Protein AF-A0A840F0Q9-F1 (afdb_monomer)

Structure (mmCIF, N/CA/C/O backbone):
data_AF-A0A840F0Q9-F1
#
_entry.id   AF-A0A840F0Q9-F1
#
loop_
_atom_site.group_PDB
_atom_site.id
_atom_site.type_symbol
_atom_site.label_atom_id
_atom_site.label_alt_id
_atom_site.label_comp_id
_atom_site.label_asym_id
_atom_site.label_entity_id
_atom_site.label_seq_id
_atom_site.pdbx_PDB_ins_code
_atom_site.Cartn_x
_atom_site.Cartn_y
_atom_site.Cartn_z
_atom_site.occupancy
_atom_site.B_iso_or_equiv
_atom_site.auth_seq_id
_atom_site.auth_comp_id
_atom_site.auth_asym_id
_atom_site.auth_atom_id
_atom_site.pdbx_PDB_model_num
ATOM 1 N N . MET A 1 1 ? -38.179 2.658 -28.457 1.00 41.75 1 MET A N 1
ATOM 2 C CA . MET A 1 1 ? -37.307 1.476 -28.286 1.00 41.75 1 MET A CA 1
ATOM 3 C C . MET A 1 1 ? -36.588 1.602 -26.955 1.00 41.75 1 MET A C 1
ATOM 5 O O . MET A 1 1 ? -35.798 2.518 -26.790 1.00 41.75 1 MET A O 1
ATOM 9 N N . ALA A 1 2 ? -36.931 0.751 -25.989 1.00 42.19 2 ALA A N 1
ATOM 10 C CA . ALA A 1 2 ? -36.308 0.717 -24.671 1.00 42.19 2 ALA A CA 1
ATOM 11 C C . ALA A 1 2 ? -35.155 -0.294 -24.660 1.00 42.19 2 ALA A C 1
ATOM 13 O O . ALA A 1 2 ? -35.322 -1.407 -25.156 1.00 42.19 2 ALA A O 1
ATOM 14 N N . ARG A 1 3 ? -34.033 0.052 -24.020 1.00 38.31 3 ARG A N 1
ATOM 15 C CA . ARG A 1 3 ? -33.135 -0.929 -23.400 1.00 38.31 3 ARG A CA 1
ATOM 16 C C . ARG A 1 3 ? -32.725 -0.435 -22.016 1.00 38.31 3 ARG A C 1
ATOM 18 O O . ARG A 1 3 ? -32.001 0.541 -21.875 1.00 38.31 3 ARG A O 1
ATOM 25 N N . ARG A 1 4 ? -33.260 -1.134 -21.012 1.00 44.75 4 ARG A N 1
ATOM 26 C CA . ARG A 1 4 ? -32.810 -1.163 -19.620 1.00 44.75 4 ARG A CA 1
ATOM 27 C C . ARG A 1 4 ? -31.511 -1.967 -19.554 1.00 44.75 4 ARG A C 1
ATOM 29 O O . ARG A 1 4 ? -31.502 -3.094 -20.038 1.00 44.75 4 ARG A O 1
ATOM 36 N N . ILE A 1 5 ? -30.488 -1.434 -18.899 1.00 51.75 5 ILE A N 1
ATOM 37 C CA . ILE A 1 5 ? -29.420 -2.189 -18.225 1.00 51.75 5 ILE A CA 1
ATOM 38 C C . ILE A 1 5 ? -29.140 -1.343 -16.980 1.00 51.75 5 ILE A C 1
ATOM 40 O O . ILE A 1 5 ? -28.646 -0.232 -17.081 1.00 51.75 5 ILE A O 1
ATOM 44 N N . GLY A 1 6 ? -29.749 -1.653 -15.845 1.00 36.31 6 GLY A N 1
ATOM 45 C CA . GLY A 1 6 ? -29.254 -2.693 -14.955 1.00 36.31 6 GLY A CA 1
ATOM 46 C C . GLY A 1 6 ? -28.831 -1.980 -13.678 1.00 36.31 6 GLY A C 1
ATOM 47 O O . GLY A 1 6 ? -27.654 -1.718 -13.468 1.00 36.31 6 GLY A O 1
ATOM 48 N N . ALA A 1 7 ? -29.825 -1.574 -12.884 1.00 41.16 7 ALA A N 1
ATOM 49 C CA . ALA A 1 7 ? -29.605 -1.074 -11.538 1.00 41.16 7 ALA A CA 1
ATOM 50 C C . ALA A 1 7 ? -28.760 -2.103 -10.780 1.00 41.16 7 ALA A C 1
ATOM 52 O O . ALA A 1 7 ? -29.163 -3.261 -10.696 1.00 41.16 7 ALA A O 1
ATOM 53 N N . ARG 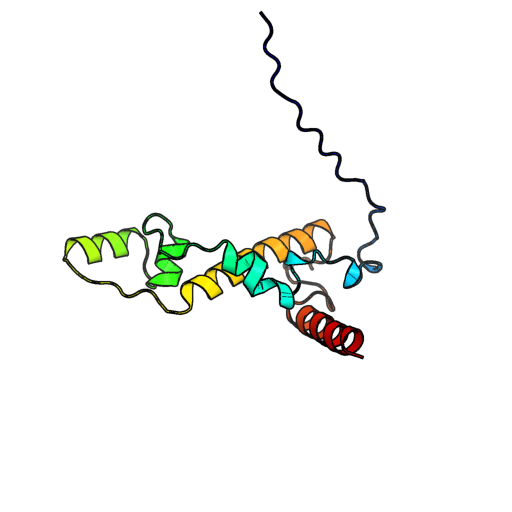A 1 8 ? -27.605 -1.695 -10.248 1.00 42.00 8 ARG A N 1
ATOM 54 C CA . ARG A 1 8 ? -26.916 -2.447 -9.196 1.00 42.00 8 ARG A CA 1
ATOM 55 C C . ARG A 1 8 ? -27.765 -2.296 -7.932 1.00 42.00 8 ARG A C 1
ATOM 57 O O . ARG A 1 8 ? -27.852 -1.177 -7.429 1.00 42.00 8 ARG A O 1
ATOM 64 N N . PRO A 1 9 ? -28.396 -3.350 -7.392 1.00 53.00 9 PRO A N 1
ATOM 65 C CA . PRO A 1 9 ? -28.942 -3.293 -6.059 1.00 53.00 9 PRO A CA 1
ATOM 66 C C . PRO A 1 9 ? -27.886 -3.900 -5.139 1.00 53.00 9 PRO A C 1
ATOM 68 O O . PRO A 1 9 ? -27.833 -5.109 -4.939 1.00 53.00 9 PRO A O 1
ATOM 71 N N . SER A 1 10 ? -27.034 -3.058 -4.577 1.00 38.00 10 SER A N 1
ATOM 72 C CA . SER A 1 10 ? -26.346 -3.414 -3.343 1.00 38.00 10 SER A CA 1
ATOM 73 C C . SER A 1 10 ? -26.614 -2.282 -2.376 1.00 38.00 10 SER A C 1
ATOM 75 O O . SER A 1 10 ? -25.805 -1.380 -2.197 1.00 38.00 10 SER A O 1
ATOM 77 N N . LYS A 1 11 ? -27.822 -2.321 -1.800 1.00 40.03 11 LYS A N 1
ATOM 78 C CA . LYS A 1 11 ? -28.042 -1.783 -0.463 1.00 40.03 11 LYS A CA 1
ATOM 79 C C . LYS A 1 11 ? -26.989 -2.448 0.415 1.00 40.03 11 LYS A C 1
ATOM 81 O O . LYS A 1 11 ? -27.133 -3.616 0.768 1.00 40.03 11 LYS A O 1
ATOM 86 N N . VAL A 1 12 ? -25.914 -1.722 0.696 1.00 46.62 12 VAL A N 1
ATOM 87 C CA . VAL A 1 12 ? -25.142 -1.963 1.909 1.00 46.62 12 VAL A CA 1
ATOM 88 C C . VAL A 1 12 ? -26.184 -1.894 3.026 1.00 46.62 12 VAL A C 1
ATOM 90 O O . VAL A 1 12 ? -26.978 -0.945 3.017 1.00 46.62 12 VAL A O 1
ATOM 93 N N . PRO A 1 13 ? -26.316 -2.906 3.898 1.00 41.69 13 PRO A N 1
ATOM 94 C CA . PRO A 1 13 ? -27.137 -2.719 5.076 1.00 41.69 13 PRO A CA 1
ATOM 95 C C . PRO A 1 13 ? -26.588 -1.473 5.763 1.00 41.69 13 PRO A C 1
ATOM 97 O O . PRO A 1 13 ? -25.385 -1.370 6.0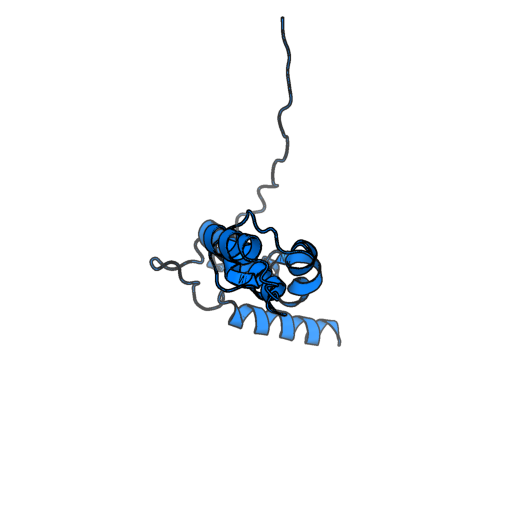02 1.00 41.69 13 PRO A O 1
ATOM 100 N N . GLU A 1 14 ? -27.471 -0.507 5.984 1.00 43.53 14 GLU A N 1
ATOM 101 C CA . GLU A 1 14 ? -27.281 0.614 6.894 1.00 43.53 14 GLU A CA 1
ATOM 102 C C . GLU A 1 14 ? -27.137 -0.024 8.283 1.00 43.53 14 GLU A C 1
ATOM 104 O O . GLU A 1 14 ? -28.081 -0.113 9.060 1.00 43.53 14 GLU A O 1
ATOM 109 N N . ALA A 1 15 ? -25.991 -0.666 8.519 1.00 48.28 15 ALA A N 1
ATOM 110 C CA . ALA A 1 15 ? -25.597 -1.128 9.828 1.00 48.28 15 ALA A CA 1
ATOM 111 C C . ALA A 1 15 ? -25.549 0.141 10.665 1.00 48.28 15 ALA A C 1
ATOM 113 O O . ALA A 1 15 ? -24.909 1.094 10.217 1.00 48.28 15 ALA A O 1
ATOM 114 N N . ASP A 1 16 ? -26.269 0.163 11.791 1.00 47.81 16 ASP A N 1
ATOM 115 C CA . ASP A 1 16 ? -26.218 1.220 12.800 1.00 47.81 16 ASP A CA 1
ATOM 116 C C . ASP A 1 16 ? -24.840 1.877 12.780 1.00 47.81 16 ASP A C 1
ATOM 118 O O . ASP A 1 16 ? -23.845 1.254 13.166 1.00 47.81 16 ASP A O 1
ATOM 122 N N . ALA A 1 17 ? -24.764 3.077 12.196 1.00 58.75 17 ALA A N 1
ATOM 123 C CA . ALA A 1 17 ? -23.498 3.749 11.977 1.00 58.75 17 ALA A CA 1
ATOM 124 C C . ALA A 1 17 ? -22.992 4.184 13.348 1.00 58.75 17 ALA A C 1
ATOM 126 O O . ALA A 1 17 ? -23.332 5.262 13.837 1.00 58.75 17 ALA A O 1
ATOM 127 N N . LYS A 1 18 ? -22.237 3.290 13.990 1.00 66.44 18 LYS A N 1
ATOM 128 C CA . LYS A 1 18 ? -21.595 3.526 15.276 1.00 66.44 18 LYS A CA 1
ATOM 129 C C . LYS A 1 18 ? -20.843 4.839 15.208 1.00 66.44 18 LYS A C 1
ATOM 131 O O . LYS A 1 18 ? -20.127 5.110 14.237 1.00 66.44 18 LYS A O 1
ATOM 136 N N . ALA A 1 19 ? -20.989 5.647 16.248 1.00 67.06 19 ALA A N 1
ATOM 137 C CA . ALA A 1 19 ? -20.216 6.865 16.335 1.00 67.06 19 ALA A CA 1
ATOM 138 C C . ALA A 1 19 ? -18.714 6.510 16.391 1.00 67.06 19 ALA A C 1
ATOM 140 O O . ALA A 1 19 ? -18.350 5.438 16.879 1.00 67.06 19 ALA A O 1
ATOM 141 N N . PRO A 1 20 ? -17.801 7.396 15.953 1.00 69.25 20 PRO A N 1
ATOM 142 C CA . PRO A 1 20 ? -16.371 7.071 15.862 1.00 69.25 20 PRO A CA 1
ATOM 143 C C . PRO A 1 20 ? -15.747 6.599 17.189 1.00 69.25 20 PRO A C 1
ATOM 145 O O . PRO A 1 20 ? -14.768 5.860 17.197 1.00 69.25 20 PRO A O 1
ATOM 148 N N . HIS A 1 21 ? -16.330 7.006 18.321 1.00 70.25 21 HIS A N 1
ATOM 149 C CA . HIS A 1 21 ? -15.909 6.615 19.667 1.00 70.25 21 HIS A CA 1
ATOM 150 C C . HIS A 1 21 ? -16.424 5.235 20.120 1.00 70.25 21 HIS A C 1
ATOM 152 O O . HIS A 1 21 ? -15.971 4.732 21.144 1.00 70.25 21 HIS A O 1
ATOM 158 N N . GLU A 1 22 ? -17.355 4.631 19.382 1.00 76.44 22 GLU A N 1
ATOM 159 C CA . GLU A 1 22 ? -17.943 3.311 19.650 1.00 76.44 22 GLU A CA 1
ATOM 160 C C . GLU A 1 22 ? -17.324 2.208 18.780 1.00 76.44 22 GLU A C 1
ATOM 162 O O . GLU A 1 22 ? -17.581 1.022 19.001 1.00 76.44 22 GLU A O 1
ATOM 167 N N . LEU A 1 23 ? -16.522 2.587 17.780 1.00 76.94 23 LEU A N 1
ATOM 168 C CA . LEU A 1 23 ? -15.806 1.643 16.935 1.00 76.94 23 LEU A CA 1
ATOM 169 C C . LEU A 1 23 ? -14.708 0.938 17.739 1.00 76.94 23 LEU A C 1
ATOM 171 O O . LEU A 1 23 ? -13.976 1.539 18.526 1.00 76.94 23 LEU A O 1
ATOM 175 N N . THR A 1 24 ? -14.583 -0.360 17.508 1.00 81.06 24 THR A N 1
ATOM 176 C CA . THR A 1 24 ? -13.609 -1.246 18.146 1.00 81.06 24 THR A CA 1
ATOM 177 C C . THR A 1 24 ? -12.850 -2.041 17.088 1.00 81.06 24 THR A C 1
ATOM 179 O O . THR A 1 24 ? -13.191 -2.008 15.906 1.00 81.06 24 THR A O 1
ATOM 182 N N . PHE A 1 25 ? -11.850 -2.827 17.498 1.00 76.38 25 PHE A N 1
ATOM 183 C CA . PHE A 1 25 ? -11.149 -3.729 16.577 1.00 76.38 25 PHE A CA 1
ATOM 184 C C . PHE A 1 25 ? -12.087 -4.708 15.847 1.00 76.38 25 PHE A C 1
ATOM 186 O O . PHE A 1 25 ? -11.815 -5.095 14.714 1.00 76.38 25 PHE A O 1
ATOM 193 N N . ALA A 1 26 ? -13.198 -5.113 16.471 1.00 82.00 26 ALA A N 1
ATOM 194 C CA . ALA A 1 26 ? -14.161 -6.019 15.846 1.00 82.00 26 ALA A CA 1
ATOM 195 C C . ALA A 1 26 ? -14.880 -5.383 14.644 1.00 82.00 26 ALA A C 1
ATOM 197 O O . ALA A 1 26 ? -15.336 -6.100 13.759 1.00 82.00 26 ALA A O 1
ATOM 198 N N . ASP A 1 27 ? -14.944 -4.051 14.600 1.00 83.25 27 ASP A N 1
ATOM 199 C CA . ASP A 1 27 ? -15.589 -3.288 13.530 1.00 83.25 27 ASP A CA 1
ATOM 200 C C . ASP A 1 27 ? -14.661 -3.065 12.323 1.00 83.25 27 ASP A C 1
ATOM 202 O O . ASP A 1 27 ? -15.053 -2.463 11.322 1.00 83.25 27 ASP A O 1
ATOM 206 N N . VAL A 1 28 ? -13.420 -3.544 12.406 1.00 82.94 28 VAL A N 1
ATOM 207 C CA . VAL A 1 28 ? -12.428 -3.406 11.344 1.00 82.94 28 VAL A CA 1
ATOM 208 C C . VAL A 1 28 ? -12.604 -4.542 10.345 1.00 82.94 28 VAL A C 1
ATOM 210 O O . VAL A 1 28 ? -12.549 -5.711 10.753 1.00 82.94 28 VAL A O 1
ATOM 213 N N . PRO A 1 29 ? -12.742 -4.227 9.043 1.00 86.06 29 PRO A N 1
ATOM 214 C CA . PRO A 1 29 ? -12.745 -5.238 7.999 1.00 86.06 29 PRO A CA 1
ATOM 215 C C . PRO A 1 29 ? -11.553 -6.191 8.121 1.00 86.06 29 PRO A C 1
ATOM 217 O O . PRO A 1 29 ? -10.417 -5.777 8.368 1.00 86.06 29 PRO A O 1
ATOM 220 N N . GLU A 1 30 ? -11.821 -7.486 7.944 1.00 86.44 30 GLU A N 1
ATOM 221 C CA . GLU A 1 30 ? -10.819 -8.537 8.146 1.00 86.44 30 GLU A CA 1
ATOM 222 C C . GLU A 1 30 ? -9.626 -8.392 7.204 1.00 86.44 30 GLU A C 1
ATOM 224 O O . GLU A 1 30 ? -8.501 -8.709 7.582 1.00 86.44 30 GLU A O 1
ATOM 229 N N . GLU A 1 31 ? -9.854 -7.853 6.008 1.00 86.81 31 GLU A N 1
ATOM 230 C CA . GLU A 1 31 ? -8.812 -7.531 5.037 1.00 86.81 31 GLU A CA 1
ATOM 231 C C . GLU A 1 31 ? -7.769 -6.560 5.597 1.00 86.81 31 GLU A C 1
ATOM 233 O O . GLU A 1 31 ? -6.578 -6.734 5.350 1.00 86.81 31 GLU A O 1
ATOM 238 N N . PHE A 1 32 ? -8.160 -5.586 6.421 1.00 86.38 32 PHE A N 1
ATOM 239 C CA . PHE A 1 32 ? -7.213 -4.640 7.011 1.00 86.38 32 PHE A CA 1
ATOM 240 C C . PHE A 1 32 ? -6.447 -5.217 8.198 1.00 86.38 32 PHE A C 1
ATOM 242 O O . PHE A 1 32 ? -5.482 -4.590 8.651 1.00 86.38 32 PHE A O 1
ATOM 249 N N . ARG A 1 33 ? -6.804 -6.406 8.695 1.00 84.88 33 ARG A N 1
ATOM 250 C CA . ARG A 1 33 ? -6.061 -7.034 9.787 1.00 84.88 33 ARG A CA 1
ATOM 251 C C . ARG A 1 33 ? -4.645 -7.406 9.315 1.00 84.88 33 ARG A C 1
ATOM 253 O O . ARG A 1 33 ? -4.484 -7.931 8.213 1.00 84.88 33 ARG A O 1
ATOM 260 N N . PRO A 1 34 ? -3.598 -7.144 10.122 1.00 84.12 34 PRO A N 1
ATOM 261 C CA . PRO A 1 34 ? -2.215 -7.506 9.792 1.00 84.12 34 PRO A CA 1
ATOM 262 C C . PRO A 1 34 ? -2.051 -8.980 9.404 1.00 84.12 34 PRO A C 1
ATOM 264 O O . PRO A 1 34 ? -1.292 -9.308 8.492 1.00 84.12 34 PRO A O 1
ATOM 267 N N . SER A 1 35 ? -2.805 -9.850 10.072 1.00 85.38 35 SER A N 1
ATOM 268 C CA . SER A 1 35 ? -2.924 -11.276 9.797 1.00 85.38 35 SER A CA 1
ATOM 269 C C . SER A 1 35 ? -3.278 -11.626 8.351 1.00 85.38 35 SER A C 1
ATOM 271 O O . SER A 1 35 ? -2.727 -12.584 7.812 1.00 85.38 35 SER A O 1
ATOM 273 N N . SER A 1 36 ? -4.131 -10.826 7.718 1.00 87.69 36 SER A N 1
ATOM 274 C CA . SER A 1 36 ? -4.678 -11.059 6.377 1.00 87.69 36 SER A CA 1
ATOM 275 C C . SER A 1 36 ? -3.782 -10.523 5.258 1.00 87.69 36 SER A C 1
ATOM 277 O O . SER A 1 36 ? -4.085 -10.700 4.079 1.00 87.69 36 SER A O 1
ATOM 279 N N . PHE A 1 37 ? -2.664 -9.865 5.596 1.00 89.44 37 PHE A N 1
ATOM 280 C CA . PHE A 1 37 ? -1.810 -9.183 4.620 1.00 89.44 37 PHE A CA 1
ATOM 281 C C . PHE A 1 37 ? -1.361 -10.095 3.474 1.00 89.44 37 PHE A C 1
ATOM 283 O O . PHE A 1 37 ? -1.413 -9.709 2.306 1.00 89.44 37 PHE A O 1
ATOM 290 N N . ARG A 1 38 ? -0.930 -11.315 3.804 1.00 90.56 38 ARG A N 1
ATOM 291 C CA . ARG A 1 38 ? -0.435 -12.270 2.811 1.00 90.56 38 ARG A CA 1
ATOM 292 C C . ARG A 1 38 ? -1.548 -12.761 1.885 1.00 90.56 38 ARG A C 1
ATOM 294 O O . ARG A 1 38 ? -1.340 -12.812 0.676 1.00 90.56 38 ARG A O 1
ATOM 301 N N . ASP A 1 39 ? -2.686 -13.131 2.456 1.00 91.19 39 ASP A N 1
ATOM 302 C CA . ASP A 1 39 ? -3.734 -13.860 1.740 1.00 91.19 39 ASP A CA 1
ATOM 303 C C . ASP A 1 39 ? -4.702 -12.935 0.998 1.00 91.19 39 ASP A C 1
ATOM 305 O O . ASP A 1 39 ? -5.351 -13.366 0.050 1.00 91.19 39 ASP A O 1
ATOM 309 N N . VAL A 1 40 ? -4.759 -11.657 1.385 1.00 92.00 40 VAL A N 1
ATOM 310 C CA . VAL A 1 40 ? -5.603 -10.648 0.738 1.00 92.00 40 VAL A CA 1
ATOM 311 C C . VAL A 1 40 ? -4.761 -9.709 -0.123 1.00 92.00 40 VAL A C 1
ATOM 313 O O . VAL A 1 40 ? -4.864 -9.724 -1.347 1.00 92.00 40 VAL A O 1
ATOM 316 N N . TRP A 1 41 ? -3.869 -8.931 0.491 1.00 93.19 41 TRP A N 1
ATOM 317 C CA . TRP A 1 41 ? -3.183 -7.831 -0.197 1.00 93.19 41 TRP A CA 1
ATOM 318 C C . TRP A 1 41 ? -2.034 -8.299 -1.079 1.00 93.19 41 TRP A C 1
ATOM 320 O O . TRP A 1 41 ? -1.907 -7.870 -2.221 1.00 93.19 41 TRP A O 1
ATOM 330 N N . LEU A 1 42 ? -1.192 -9.206 -0.583 1.00 93.31 42 LEU A N 1
ATOM 331 C CA . LEU A 1 42 ? -0.085 -9.723 -1.387 1.00 93.31 42 LEU A CA 1
ATOM 332 C C . LEU A 1 42 ? -0.570 -10.680 -2.488 1.00 93.31 42 LEU A C 1
ATOM 334 O O . LEU A 1 42 ? 0.084 -10.798 -3.527 1.00 93.31 42 LEU A O 1
ATOM 338 N N . ALA A 1 43 ? -1.703 -11.353 -2.275 1.00 92.94 43 ALA A N 1
ATOM 339 C CA . ALA A 1 43 ? -2.275 -12.306 -3.220 1.00 92.94 43 ALA A CA 1
ATOM 340 C C . ALA A 1 43 ? -2.756 -11.645 -4.522 1.00 92.94 43 ALA A C 1
ATOM 342 O O . ALA A 1 43 ? -2.641 -12.254 -5.585 1.00 92.94 43 ALA A O 1
ATOM 343 N N . VAL A 1 44 ? -3.241 -10.401 -4.454 1.00 92.38 44 VAL A N 1
ATOM 344 C CA . VAL A 1 44 ? -3.714 -9.651 -5.631 1.00 92.38 44 VAL A CA 1
ATOM 345 C C . VAL A 1 44 ? -2.598 -8.919 -6.379 1.00 92.38 44 VAL A C 1
ATOM 347 O O . VAL A 1 44 ? -2.796 -8.514 -7.523 1.00 92.38 44 VAL A O 1
ATOM 350 N N . VAL A 1 45 ? -1.410 -8.773 -5.779 1.00 93.88 45 VAL A N 1
ATOM 351 C CA . VAL A 1 45 ? -0.266 -8.147 -6.454 1.00 93.88 45 VAL A CA 1
ATOM 352 C C . VAL A 1 45 ? 0.316 -9.093 -7.512 1.00 93.88 45 VAL A C 1
ATOM 354 O O . VAL A 1 45 ? 0.736 -10.206 -7.153 1.00 93.88 45 VAL A O 1
ATOM 357 N N . PRO A 1 46 ? 0.439 -8.654 -8.784 1.00 93.38 46 PRO A N 1
ATOM 358 C CA . PRO A 1 46 ? 0.993 -9.465 -9.863 1.00 93.38 46 PRO A CA 1
ATOM 359 C C . PRO A 1 46 ? 2.365 -10.070 -9.543 1.00 93.38 46 PRO A C 1
ATOM 361 O O . PRO A 1 46 ? 3.181 -9.496 -8.821 1.00 93.38 46 PRO A O 1
ATOM 364 N N . LEU A 1 47 ? 2.632 -11.255 -10.101 1.00 93.44 47 LEU A N 1
ATOM 365 C CA . LEU A 1 47 ? 3.938 -11.919 -9.974 1.00 93.44 47 LEU A CA 1
ATOM 366 C C . LEU A 1 47 ? 5.022 -11.243 -10.820 1.00 93.44 47 LEU A C 1
ATOM 368 O O . LEU A 1 47 ? 6.203 -11.318 -10.484 1.00 93.44 47 LEU A O 1
ATOM 372 N N . HIS A 1 48 ? 4.612 -10.592 -11.906 1.00 94.19 48 HIS A N 1
ATOM 373 C CA . HIS A 1 48 ? 5.486 -9.899 -12.839 1.00 94.19 48 HIS A CA 1
ATOM 374 C C . HIS A 1 48 ? 5.271 -8.393 -12.741 1.00 94.19 48 HIS A C 1
ATOM 376 O O . HIS A 1 48 ? 4.159 -7.933 -12.482 1.00 94.19 48 HIS A O 1
ATOM 382 N N . VAL A 1 49 ? 6.355 -7.646 -12.933 1.00 95.44 49 VAL A N 1
ATOM 383 C CA . VAL A 1 49 ? 6.309 -6.186 -12.991 1.00 95.44 49 VAL A CA 1
ATOM 384 C C . VAL A 1 49 ? 5.541 -5.794 -14.249 1.00 95.44 49 VAL A C 1
ATOM 386 O O . VAL A 1 49 ? 5.772 -6.360 -15.316 1.00 95.44 49 VAL A O 1
ATOM 389 N 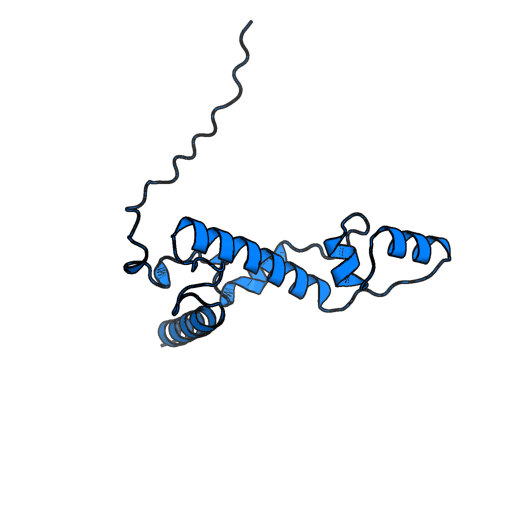N . ASP A 1 50 ? 4.620 -4.850 -14.100 1.00 95.62 50 ASP A N 1
ATOM 390 C CA . ASP A 1 50 ? 3.934 -4.242 -15.233 1.00 95.62 50 ASP A CA 1
ATOM 391 C C . ASP A 1 50 ? 4.739 -3.002 -15.603 1.00 95.62 50 ASP A C 1
ATOM 393 O O . ASP A 1 50 ? 4.676 -1.995 -14.903 1.00 95.62 50 ASP A O 1
ATOM 397 N N . GLU A 1 51 ? 5.549 -3.106 -16.657 1.00 94.88 51 GLU A N 1
ATOM 398 C CA . GLU A 1 51 ? 6.444 -2.025 -17.089 1.00 94.88 51 GLU A CA 1
ATOM 399 C C . GLU A 1 51 ? 5.680 -0.830 -17.708 1.00 94.88 51 GLU A C 1
ATOM 401 O O . GLU A 1 51 ? 6.299 0.155 -18.095 1.00 94.88 51 GLU A O 1
ATOM 406 N N . THR A 1 52 ? 4.342 -0.889 -17.778 1.00 96.00 52 THR A N 1
ATOM 407 C CA . THR A 1 52 ? 3.476 0.240 -18.169 1.00 96.00 52 THR A CA 1
ATOM 408 C C . THR A 1 52 ? 2.894 1.001 -16.976 1.00 96.00 52 THR A C 1
ATOM 410 O O . THR A 1 52 ? 2.254 2.040 -17.149 1.00 96.00 52 THR A O 1
ATOM 413 N N . ASN A 1 53 ? 3.101 0.498 -15.756 1.00 96.25 53 ASN A N 1
ATOM 414 C CA . ASN A 1 53 ? 2.603 1.100 -14.529 1.00 96.25 53 ASN A CA 1
ATOM 415 C C . ASN A 1 53 ? 3.750 1.775 -13.762 1.00 96.25 53 ASN A C 1
ATOM 417 O O . ASN A 1 53 ? 4.656 1.111 -13.257 1.00 96.25 53 ASN A O 1
ATOM 421 N N . GLU A 1 54 ? 3.665 3.098 -13.606 1.00 97.00 54 GLU A N 1
ATOM 422 C CA . GLU A 1 54 ? 4.687 3.908 -12.928 1.00 97.00 54 GLU A CA 1
ATOM 423 C C . GLU A 1 54 ? 5.021 3.414 -11.520 1.00 97.00 54 GLU A C 1
ATOM 425 O O . GLU A 1 54 ? 6.189 3.324 -11.143 1.00 97.00 54 GLU A O 1
ATOM 430 N N . GLN A 1 55 ? 4.013 3.028 -10.738 1.00 95.38 55 GLN A N 1
ATOM 431 C CA . GLN A 1 55 ? 4.245 2.546 -9.381 1.00 95.38 55 GLN A CA 1
ATOM 432 C C . GLN A 1 55 ? 4.980 1.201 -9.388 1.00 95.38 55 GLN A C 1
ATOM 434 O O . GLN A 1 55 ? 5.845 0.959 -8.545 1.00 95.38 55 GLN A O 1
ATOM 439 N N . HIS A 1 56 ? 4.684 0.333 -10.360 1.00 97.12 56 HIS A N 1
ATOM 440 C CA . HIS A 1 56 ? 5.382 -0.941 -10.516 1.00 97.12 56 HIS A CA 1
ATOM 441 C C . HIS A 1 56 ? 6.845 -0.717 -10.910 1.00 97.12 56 HIS A C 1
ATOM 443 O O . HIS A 1 56 ? 7.725 -1.296 -10.274 1.00 97.12 56 HIS A O 1
ATOM 449 N N . CYS A 1 57 ? 7.117 0.141 -11.897 1.00 97.00 57 CYS A N 1
ATOM 450 C CA . CYS A 1 57 ? 8.478 0.489 -12.317 1.00 97.00 57 CYS A CA 1
ATOM 451 C C . CYS A 1 57 ? 9.285 1.110 -11.174 1.00 97.00 57 CYS A C 1
ATOM 453 O O . CYS A 1 57 ? 10.399 0.663 -10.879 1.00 97.00 57 CYS A O 1
ATOM 455 N N . SER A 1 58 ? 8.686 2.064 -10.462 1.00 97.56 58 SER A N 1
ATOM 456 C CA . SER A 1 58 ? 9.336 2.750 -9.350 1.00 97.56 58 SER A CA 1
ATOM 457 C C . SER A 1 58 ? 9.669 1.785 -8.214 1.00 97.56 58 SER A C 1
ATOM 459 O O . SER A 1 58 ? 10.806 1.730 -7.745 1.00 97.56 58 SER A O 1
ATOM 461 N N . LEU A 1 59 ? 8.721 0.941 -7.801 1.00 96.69 59 LEU A N 1
ATOM 462 C CA . LEU A 1 59 ? 8.961 -0.005 -6.715 1.00 96.69 59 LEU A CA 1
ATOM 463 C C . LEU A 1 59 ? 9.900 -1.141 -7.125 1.00 96.69 59 LEU A C 1
ATOM 465 O O . LEU A 1 59 ? 10.742 -1.546 -6.322 1.00 96.69 59 LEU A O 1
ATOM 469 N N . ALA A 1 60 ? 9.774 -1.671 -8.340 1.00 97.25 60 ALA A N 1
ATOM 470 C CA . ALA A 1 60 ? 10.561 -2.816 -8.782 1.00 97.25 60 ALA A CA 1
ATOM 471 C C . ALA A 1 60 ? 11.994 -2.447 -9.166 1.00 97.25 60 ALA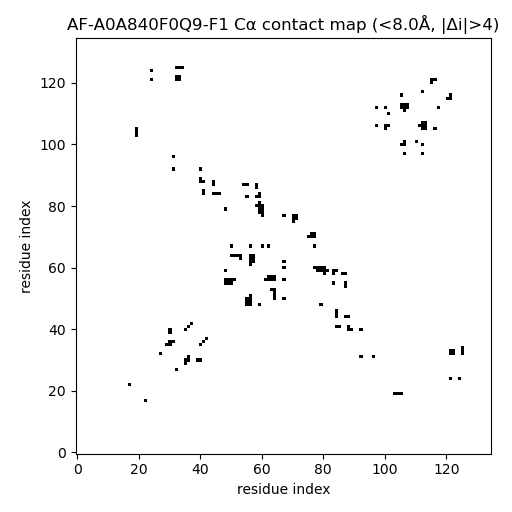 A C 1
ATOM 473 O O . ALA A 1 60 ? 12.904 -3.219 -8.865 1.00 97.25 60 ALA A O 1
ATOM 474 N N . TYR A 1 61 ? 12.195 -1.302 -9.816 1.00 96.81 61 TYR A N 1
ATOM 475 C CA . TYR A 1 61 ? 13.481 -0.925 -10.406 1.00 96.81 61 TYR A CA 1
ATOM 476 C C . TYR A 1 61 ? 14.054 0.384 -9.858 1.00 96.81 61 TYR A C 1
ATOM 478 O O . TYR A 1 61 ? 15.237 0.641 -10.060 1.00 96.81 61 TYR A O 1
ATOM 486 N N . GLY A 1 62 ? 13.259 1.193 -9.152 1.00 97.12 62 GLY A N 1
ATOM 487 C CA . GLY A 1 62 ? 13.666 2.539 -8.740 1.00 97.12 62 GLY A CA 1
ATOM 488 C C . GLY A 1 62 ? 13.688 3.541 -9.897 1.00 97.12 62 GLY A C 1
ATOM 489 O O . GLY A 1 62 ? 14.411 4.527 -9.811 1.00 97.12 62 GLY A O 1
ATOM 490 N N . LEU A 1 63 ? 12.938 3.265 -10.967 1.00 97.50 63 LEU A N 1
ATOM 491 C CA . LEU A 1 63 ? 12.941 3.999 -12.235 1.00 97.50 63 LEU A CA 1
ATOM 492 C C . LEU A 1 63 ? 11.508 4.340 -12.665 1.00 97.50 63 LEU A C 1
ATOM 494 O O . LEU A 1 63 ? 10.574 3.637 -12.273 1.00 97.50 63 LEU A O 1
ATOM 498 N N . SER A 1 64 ? 11.332 5.363 -13.500 1.00 97.75 64 SER A N 1
ATOM 499 C CA . SER A 1 64 ? 10.066 5.574 -14.225 1.00 97.75 64 SER A CA 1
ATOM 500 C C . SER A 1 64 ? 9.879 4.557 -15.359 1.00 97.75 64 SER A C 1
ATOM 502 O O . SER A 1 64 ? 10.827 3.859 -15.738 1.00 97.75 64 SER A O 1
ATOM 504 N N . CYS A 1 65 ? 8.681 4.473 -15.954 1.00 97.62 65 CYS A N 1
ATOM 505 C CA . CYS A 1 65 ? 8.465 3.591 -17.112 1.00 97.62 65 CYS A CA 1
ATOM 506 C C . CYS A 1 65 ? 9.364 3.982 -18.296 1.00 97.62 65 CYS A C 1
ATOM 508 O O . CYS A 1 65 ? 9.983 3.116 -18.910 1.00 97.62 65 CYS A O 1
ATOM 510 N N . ASP A 1 66 ? 9.518 5.283 -18.561 1.00 97.50 66 ASP A N 1
ATOM 511 C CA . ASP A 1 66 ? 10.373 5.798 -19.643 1.00 97.50 66 ASP A CA 1
ATOM 512 C C . ASP A 1 66 ? 11.856 5.451 -19.438 1.00 97.50 66 ASP A C 1
ATOM 514 O O . ASP A 1 66 ? 12.623 5.276 -20.387 1.00 97.50 66 ASP A O 1
ATOM 518 N N . GLU A 1 67 ? 12.312 5.409 -18.186 1.00 97.88 67 GLU A N 1
ATOM 519 C CA . GLU A 1 67 ? 13.663 4.966 -17.844 1.00 97.88 67 GLU A CA 1
ATOM 520 C C . GLU A 1 67 ? 13.821 3.467 -18.078 1.00 97.88 67 GLU A C 1
ATOM 522 O O . GLU A 1 67 ? 14.793 3.051 -18.706 1.00 97.88 67 GLU A O 1
ATOM 527 N N . VAL A 1 68 ? 12.842 2.666 -17.654 1.00 96.88 68 VAL A N 1
ATOM 528 C CA . VAL A 1 68 ? 12.819 1.223 -17.917 1.00 96.88 68 VAL A CA 1
ATOM 529 C C . VAL A 1 68 ? 12.868 0.946 -19.418 1.00 96.88 68 VAL A C 1
ATOM 531 O O . VAL A 1 68 ? 13.712 0.168 -19.859 1.00 96.88 68 VAL A O 1
ATOM 534 N N . GLU A 1 69 ? 12.039 1.617 -20.218 1.00 96.94 69 GLU A N 1
ATOM 535 C CA . GLU A 1 69 ? 12.025 1.462 -21.675 1.00 96.94 69 GLU A CA 1
ATOM 536 C C . GLU A 1 69 ? 13.395 1.783 -22.293 1.00 96.94 69 GLU A C 1
ATOM 538 O O . GLU A 1 69 ? 13.913 1.005 -23.101 1.00 96.94 69 GLU A O 1
ATOM 543 N N . ARG A 1 70 ? 14.035 2.882 -21.868 1.00 97.19 70 ARG A N 1
ATOM 544 C CA . ARG A 1 70 ? 15.379 3.259 -22.337 1.00 97.19 70 ARG A CA 1
ATOM 545 C C . ARG A 1 70 ? 16.433 2.209 -21.999 1.00 97.19 70 ARG A C 1
ATOM 547 O O . ARG A 1 70 ? 17.229 1.846 -22.865 1.00 97.19 70 ARG A O 1
ATOM 554 N N . GLU A 1 71 ? 16.421 1.690 -20.775 1.00 96.50 71 GLU A N 1
ATOM 555 C CA . GLU A 1 71 ? 17.334 0.629 -20.336 1.00 96.50 71 GLU A CA 1
ATOM 556 C C . GLU A 1 71 ? 17.115 -0.666 -21.143 1.00 96.50 71 GLU A C 1
ATOM 558 O O . GLU A 1 71 ? 18.070 -1.334 -21.553 1.00 96.50 71 GLU A O 1
ATOM 563 N N . ARG A 1 72 ? 15.859 -1.008 -21.457 1.00 93.31 72 ARG A N 1
ATOM 564 C CA . ARG A 1 72 ? 15.531 -2.160 -22.313 1.00 93.31 72 ARG A CA 1
ATOM 565 C C . ARG A 1 72 ? 16.004 -1.968 -23.750 1.00 93.31 72 A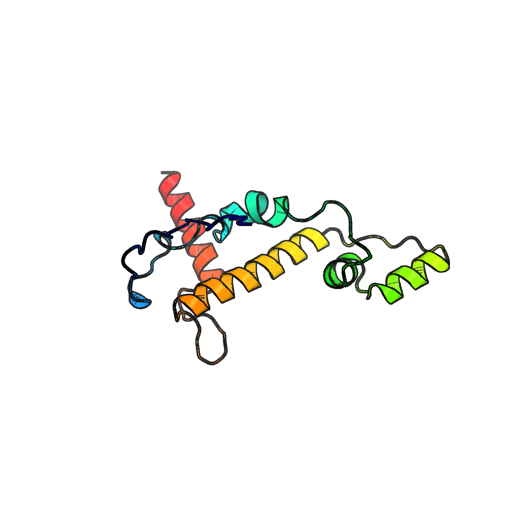RG A C 1
ATOM 567 O O . ARG A 1 72 ? 16.543 -2.913 -24.329 1.00 93.31 72 ARG A O 1
ATOM 574 N N . ALA A 1 73 ? 15.856 -0.768 -24.308 1.00 96.38 73 ALA A N 1
ATOM 575 C CA . ALA A 1 73 ? 16.257 -0.457 -25.679 1.00 96.38 73 ALA A CA 1
ATOM 576 C C . ALA A 1 73 ? 17.770 -0.629 -25.914 1.00 96.38 73 ALA A C 1
ATOM 578 O O . ALA A 1 73 ? 18.180 -1.038 -26.999 1.00 96.38 73 ALA A O 1
ATOM 579 N N . VAL A 1 74 ? 18.599 -0.386 -24.891 1.00 96.12 74 VAL A N 1
ATOM 580 C CA . VAL A 1 74 ? 20.057 -0.622 -24.943 1.00 96.12 74 VAL A CA 1
ATOM 581 C C . VAL A 1 74 ? 20.461 -2.053 -24.556 1.00 96.12 74 VAL A C 1
ATOM 583 O O . VAL 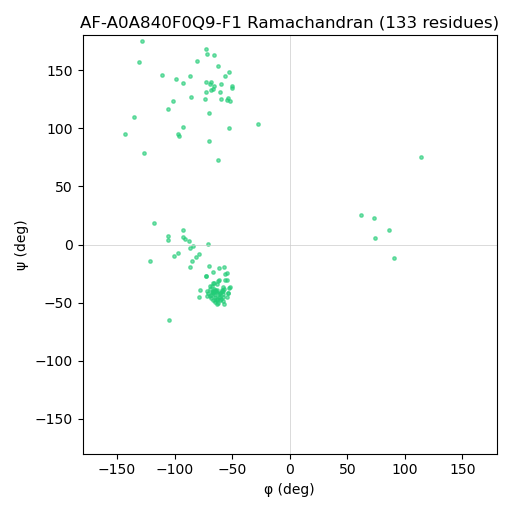A 1 74 ? 21.645 -2.385 -24.530 1.00 96.12 74 VAL A O 1
ATOM 586 N N . GLY A 1 75 ? 19.487 -2.928 -24.285 1.00 94.75 75 GLY A N 1
ATOM 587 C CA . GLY A 1 75 ? 19.697 -4.345 -23.991 1.00 94.75 75 GLY A CA 1
ATOM 588 C C . GLY A 1 75 ? 19.995 -4.666 -22.523 1.00 94.75 75 GLY A C 1
ATOM 589 O O . GLY A 1 75 ? 20.398 -5.794 -22.221 1.00 94.75 75 GLY A O 1
ATOM 590 N N . HIS A 1 76 ? 19.799 -3.726 -21.593 1.00 95.62 76 HIS A N 1
ATOM 591 C CA . HIS A 1 76 ? 20.039 -3.983 -20.176 1.00 95.62 76 HIS A CA 1
ATOM 592 C C . HIS A 1 76 ? 18.967 -4.890 -19.553 1.00 95.62 76 HIS A C 1
ATOM 594 O O . HIS A 1 76 ? 17.755 -4.789 -19.782 1.00 95.62 76 HIS A O 1
ATOM 600 N N . ARG A 1 77 ? 19.432 -5.805 -18.695 1.00 93.81 77 ARG A N 1
ATOM 601 C CA . ARG A 1 77 ? 18.571 -6.676 -17.890 1.00 93.81 77 ARG A CA 1
ATOM 602 C C . ARG A 1 77 ? 18.398 -6.103 -16.491 1.00 93.81 77 ARG A C 1
ATOM 604 O O . ARG A 1 77 ? 19.193 -6.380 -15.599 1.00 93.81 77 ARG A O 1
ATOM 611 N N . LEU A 1 78 ? 17.314 -5.360 -16.303 1.00 94.56 78 LEU A N 1
ATOM 612 C CA . LEU A 1 78 ? 16.880 -4.898 -14.990 1.00 94.56 78 LEU A CA 1
ATOM 613 C C . LEU A 1 78 ? 16.407 -6.068 -14.122 1.00 94.56 78 LEU A C 1
ATOM 615 O O . LEU A 1 78 ? 15.624 -6.914 -14.569 1.00 94.56 78 LEU A O 1
ATOM 619 N N . ARG A 1 79 ? 16.877 -6.097 -12.874 1.00 95.44 79 A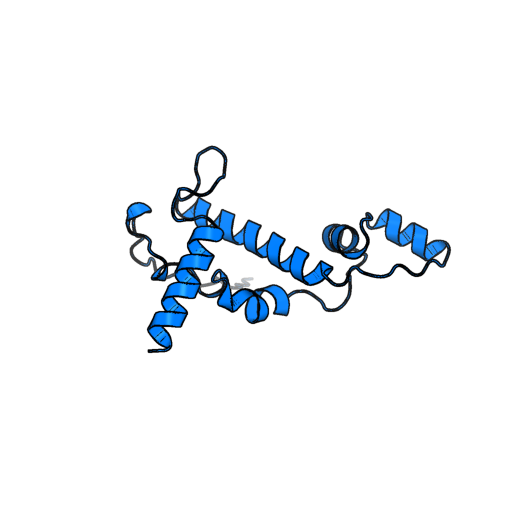RG A N 1
ATOM 620 C CA . ARG A 1 79 ? 16.456 -7.054 -11.850 1.00 95.44 79 ARG A CA 1
ATOM 621 C C . ARG A 1 79 ? 15.477 -6.366 -10.910 1.00 95.44 79 ARG A C 1
ATOM 623 O O . ARG A 1 79 ? 15.830 -5.364 -10.303 1.00 95.44 79 ARG A O 1
ATOM 630 N N . ALA A 1 80 ? 14.284 -6.936 -10.776 1.00 96.06 80 ALA A N 1
ATOM 631 C CA . ALA A 1 80 ? 13.288 -6.424 -9.846 1.00 96.06 80 ALA A CA 1
ATOM 632 C C . ALA A 1 80 ? 13.735 -6.654 -8.394 1.00 96.06 80 ALA A C 1
ATOM 634 O O . ALA A 1 80 ? 14.262 -7.722 -8.059 1.00 96.06 80 ALA A O 1
ATOM 635 N N . ASP A 1 81 ? 13.495 -5.668 -7.539 1.00 96.75 81 ASP A N 1
ATOM 636 C CA . ASP A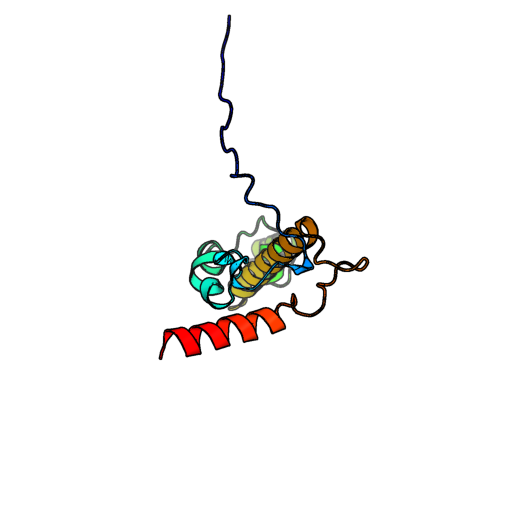 1 81 ? 13.716 -5.758 -6.100 1.00 96.75 81 ASP A CA 1
ATOM 637 C C . ASP A 1 81 ? 12.865 -6.873 -5.474 1.00 96.75 81 ASP A C 1
ATOM 639 O O . ASP A 1 81 ? 11.662 -6.941 -5.688 1.00 96.75 81 ASP A O 1
ATOM 643 N N . ALA A 1 82 ? 13.450 -7.742 -4.650 1.00 94.50 82 ALA A N 1
ATOM 644 C CA . ALA A 1 82 ? 12.739 -8.915 -4.125 1.00 94.50 82 ALA A CA 1
ATOM 645 C C . ALA A 1 82 ? 11.497 -8.570 -3.275 1.00 94.50 82 ALA A C 1
ATOM 647 O O . ALA A 1 82 ? 10.613 -9.412 -3.103 1.00 94.50 82 ALA A O 1
ATOM 648 N N . HIS A 1 83 ? 11.415 -7.342 -2.759 1.00 95.69 83 HIS A N 1
ATOM 649 C CA . HIS A 1 83 ? 10.351 -6.881 -1.879 1.00 95.69 83 HIS A CA 1
ATOM 650 C C . HIS A 1 83 ? 9.357 -5.941 -2.569 1.00 95.69 83 HIS A C 1
ATOM 652 O O . HIS A 1 83 ? 8.439 -5.462 -1.900 1.00 95.69 83 HIS A O 1
ATOM 658 N N . TRP A 1 84 ? 9.479 -5.695 -3.882 1.00 97.12 84 TRP A N 1
ATOM 659 C CA . TRP A 1 84 ? 8.614 -4.752 -4.607 1.00 97.12 84 TRP A CA 1
ATOM 660 C C . TRP A 1 84 ? 7.124 -5.062 -4.412 1.00 97.12 84 TRP A C 1
ATOM 662 O O . TRP A 1 84 ? 6.337 -4.164 -4.126 1.00 97.12 84 TRP A O 1
ATOM 672 N N . ARG A 1 85 ? 6.752 -6.350 -4.451 1.00 97.44 85 ARG A N 1
ATOM 673 C CA . ARG A 1 85 ? 5.361 -6.797 -4.273 1.00 97.44 85 ARG A CA 1
ATOM 674 C C . ARG A 1 85 ? 4.823 -6.494 -2.880 1.00 97.44 85 ARG A C 1
ATOM 676 O O . ARG A 1 85 ? 3.692 -6.048 -2.733 1.00 97.44 85 ARG A O 1
ATOM 683 N N . ALA A 1 86 ? 5.638 -6.742 -1.857 1.00 95.25 86 ALA A N 1
ATOM 684 C CA . ALA A 1 86 ? 5.260 -6.489 -0.472 1.00 95.25 86 ALA A CA 1
ATOM 685 C C . ALA A 1 86 ? 5.153 -4.985 -0.186 1.00 95.25 86 ALA A C 1
ATOM 687 O O . ALA A 1 86 ? 4.263 -4.572 0.556 1.00 95.25 86 ALA A O 1
ATOM 688 N N . ARG A 1 87 ? 6.021 -4.167 -0.797 1.00 96.12 87 ARG A N 1
ATOM 689 C CA . ARG A 1 87 ? 5.932 -2.704 -0.720 1.00 96.12 87 ARG A CA 1
ATOM 690 C C . ARG A 1 87 ? 4.664 -2.191 -1.395 1.00 96.12 87 ARG A C 1
ATOM 692 O O . ARG A 1 87 ? 3.902 -1.498 -0.735 1.00 96.12 87 ARG A O 1
ATOM 699 N N . LEU A 1 88 ? 4.381 -2.634 -2.623 1.00 96.25 88 LEU A N 1
ATOM 700 C CA . LEU A 1 88 ? 3.162 -2.258 -3.345 1.00 96.25 88 LEU A CA 1
ATOM 701 C C . LEU A 1 88 ? 1.904 -2.615 -2.544 1.00 96.25 88 LEU A C 1
ATOM 703 O O . LEU A 1 88 ? 1.082 -1.749 -2.273 1.00 96.25 88 LEU A O 1
ATOM 707 N N . ALA A 1 89 ? 1.801 -3.864 -2.077 1.00 95.12 89 ALA A N 1
ATOM 708 C CA . ALA A 1 89 ? 0.682 -4.304 -1.244 1.00 95.12 89 ALA A CA 1
ATOM 709 C C . ALA A 1 89 ? 0.532 -3.465 0.038 1.00 95.12 89 ALA A C 1
ATOM 711 O O . ALA A 1 89 ? -0.586 -3.177 0.460 1.00 95.12 89 ALA A O 1
ATOM 712 N N . SER A 1 90 ? 1.645 -3.074 0.668 1.00 91.75 90 SER A N 1
ATOM 713 C CA . SER A 1 90 ? 1.622 -2.243 1.878 1.00 91.75 90 SER A CA 1
ATOM 714 C C . SER A 1 90 ? 1.137 -0.824 1.590 1.00 91.75 90 SER A C 1
ATOM 716 O O . SER A 1 90 ? 0.314 -0.317 2.347 1.00 91.75 90 SER A O 1
ATOM 718 N N . GLU A 1 91 ? 1.605 -0.207 0.503 1.00 93.88 91 GLU A N 1
ATOM 719 C CA . GLU A 1 91 ? 1.190 1.138 0.090 1.00 93.88 91 GLU A CA 1
ATOM 720 C C . GLU A 1 91 ? -0.294 1.177 -0.285 1.00 93.88 91 GLU A C 1
ATOM 722 O O . GLU A 1 91 ? -1.027 2.027 0.218 1.00 93.88 91 GLU A O 1
ATOM 727 N N . THR A 1 92 ? -0.764 0.225 -1.098 1.00 92.81 92 THR A N 1
ATOM 728 C CA . THR A 1 92 ? -2.184 0.127 -1.468 1.00 92.81 92 THR A CA 1
ATOM 729 C C . THR A 1 92 ? -3.058 -0.076 -0.232 1.00 92.81 92 THR A C 1
ATOM 731 O O . THR A 1 92 ? -4.015 0.670 -0.029 1.00 92.81 92 THR A O 1
ATOM 734 N N . ARG A 1 93 ? -2.680 -1.013 0.651 1.00 92.62 93 ARG A N 1
ATOM 735 C CA . ARG A 1 93 ? -3.385 -1.241 1.919 1.00 92.62 93 ARG A CA 1
ATOM 736 C C . ARG A 1 93 ? -3.433 0.021 2.774 1.00 92.62 93 ARG A C 1
ATOM 738 O O . ARG A 1 93 ? -4.458 0.290 3.388 1.00 92.62 93 ARG A O 1
ATOM 745 N N . GLU A 1 94 ? -2.338 0.772 2.867 1.00 90.00 94 GLU A N 1
ATOM 746 C CA . GLU A 1 94 ? -2.293 1.990 3.678 1.00 90.00 94 GLU A CA 1
ATOM 747 C C . GLU A 1 94 ? -3.204 3.089 3.119 1.00 90.00 94 GLU A C 1
ATOM 749 O O . GLU A 1 94 ? -3.888 3.757 3.896 1.00 90.00 94 GLU A O 1
ATOM 754 N N . VAL A 1 95 ? -3.259 3.255 1.794 1.00 91.75 95 VAL A N 1
ATOM 755 C CA . VAL A 1 95 ? -4.175 4.201 1.139 1.00 91.75 95 VAL A CA 1
ATOM 756 C C . VAL A 1 95 ? -5.630 3.831 1.420 1.00 91.75 95 VAL A C 1
ATOM 758 O O . VAL A 1 95 ? -6.394 4.678 1.885 1.00 91.75 95 VAL A O 1
ATOM 761 N N . GLU A 1 96 ? -6.006 2.569 1.207 1.00 92.12 96 GLU A N 1
ATOM 762 C CA . GLU A 1 96 ? -7.379 2.107 1.441 1.00 92.12 96 GLU A CA 1
ATOM 763 C C . GLU A 1 96 ? -7.762 2.154 2.923 1.00 92.12 96 GLU A C 1
ATOM 765 O O . GLU A 1 96 ? -8.861 2.582 3.275 1.00 92.12 96 GLU A O 1
ATOM 770 N N . PHE A 1 97 ? -6.833 1.813 3.817 1.00 88.88 97 PHE A N 1
ATOM 771 C CA . PHE A 1 97 ? -7.061 1.909 5.254 1.00 88.88 97 PHE A CA 1
ATOM 772 C C . PHE A 1 97 ? -7.279 3.359 5.702 1.00 88.88 97 PHE A C 1
ATOM 774 O O . PHE A 1 97 ? -8.167 3.637 6.507 1.00 88.88 97 PHE A O 1
ATOM 781 N N . ARG A 1 98 ? -6.506 4.311 5.166 1.00 90.00 98 ARG A N 1
ATOM 782 C CA . ARG A 1 98 ? -6.717 5.736 5.455 1.00 90.00 98 ARG A CA 1
ATOM 783 C C . ARG A 1 98 ? -8.058 6.229 4.924 1.00 90.00 98 ARG A C 1
ATOM 785 O O . ARG A 1 98 ? -8.720 6.972 5.639 1.00 90.00 98 ARG A O 1
ATOM 792 N N . ALA A 1 99 ? -8.480 5.794 3.737 1.00 90.56 99 ALA A N 1
ATOM 793 C CA . ALA A 1 99 ? -9.810 6.114 3.217 1.00 90.56 99 ALA A CA 1
ATOM 794 C C . ALA A 1 99 ? -10.916 5.574 4.143 1.00 90.56 99 ALA A C 1
ATOM 796 O O . ALA A 1 99 ? -11.818 6.316 4.526 1.00 90.56 99 ALA A O 1
ATOM 797 N N . TRP A 1 100 ? -10.787 4.327 4.607 1.00 90.44 100 TRP A N 1
ATOM 798 C CA . TRP A 1 100 ? -11.718 3.726 5.566 1.00 90.44 100 TRP A CA 1
ATOM 799 C C . TRP A 1 100 ? -11.804 4.506 6.890 1.00 90.44 100 TRP A C 1
ATOM 801 O O . TRP A 1 100 ? -12.896 4.657 7.449 1.00 90.44 100 TRP A O 1
ATOM 811 N N . LEU A 1 101 ? -10.669 5.015 7.388 1.00 90.12 101 LEU A N 1
ATOM 812 C CA . LEU A 1 101 ? -10.616 5.871 8.577 1.00 90.12 101 LEU A CA 1
ATOM 813 C C . LEU A 1 101 ? -11.274 7.236 8.338 1.00 90.12 101 LEU A C 1
ATOM 815 O O . LEU A 1 101 ? -11.970 7.733 9.225 1.00 90.12 101 LEU A O 1
ATOM 819 N N . ASP A 1 102 ? -11.054 7.842 7.171 1.00 90.69 102 ASP A N 1
ATOM 820 C CA . ASP A 1 102 ? -11.597 9.157 6.813 1.00 90.69 102 ASP A CA 1
ATOM 821 C C . ASP A 1 102 ? -13.128 9.138 6.767 1.00 90.69 102 ASP A C 1
ATOM 823 O O . ASP A 1 102 ? -13.784 9.946 7.424 1.00 90.69 102 ASP A O 1
ATOM 827 N N . GLU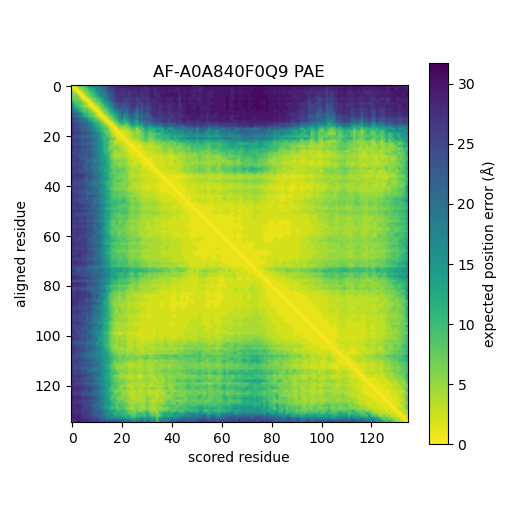 A 1 103 ? -13.701 8.121 6.116 1.00 89.69 103 GLU A N 1
ATOM 828 C CA . GLU A 1 103 ? -15.150 7.876 6.060 1.00 89.69 103 GLU A CA 1
ATOM 829 C C . GLU A 1 103 ? -15.805 7.787 7.447 1.00 89.69 103 GLU A C 1
ATOM 831 O O . GLU A 1 103 ? -17.003 8.026 7.597 1.00 89.69 103 GLU A O 1
ATOM 836 N N . ARG A 1 104 ? -15.021 7.431 8.470 1.00 87.25 104 ARG A N 1
ATOM 837 C CA . ARG A 1 104 ? -15.465 7.241 9.856 1.00 87.25 104 ARG A CA 1
ATOM 838 C C . ARG A 1 104 ? -15.036 8.375 10.777 1.00 87.25 104 ARG A C 1
ATOM 840 O O . ARG A 1 104 ? -15.203 8.260 11.986 1.00 87.25 104 ARG A O 1
ATOM 847 N N . GLY A 1 105 ? -14.461 9.457 10.250 1.00 88.19 105 GLY A N 1
ATOM 848 C CA . GLY A 1 105 ? -13.983 10.578 11.063 1.00 88.19 105 GLY A CA 1
ATOM 849 C C . GLY A 1 105 ? -12.878 10.187 12.052 1.00 88.19 105 GLY A C 1
ATOM 850 O O . GLY A 1 105 ? -12.721 10.822 13.094 1.00 88.19 105 GLY A O 1
ATOM 851 N N . LEU A 1 106 ? -12.123 9.127 11.747 1.00 88.69 106 LEU A N 1
ATOM 852 C CA . LEU A 1 106 ? -11.014 8.618 12.561 1.00 88.69 106 LEU A CA 1
ATOM 853 C C . LEU A 1 106 ? -9.658 9.206 12.140 1.00 88.69 106 LEU A C 1
ATOM 855 O O . LEU A 1 106 ? -8.610 8.812 12.663 1.00 88.69 106 LEU A O 1
ATOM 859 N N . LEU A 1 107 ? -9.666 10.171 11.219 1.00 90.00 107 LEU A N 1
ATOM 860 C CA . LEU A 1 107 ? -8.509 10.984 10.878 1.00 90.00 107 LEU A CA 1
ATOM 861 C C . LEU A 1 107 ? -8.568 12.339 11.584 1.00 90.00 107 LEU A C 1
ATOM 863 O O . LEU A 1 107 ? -9.608 12.973 11.740 1.00 90.00 107 LEU A O 1
ATOM 867 N N . LYS A 1 108 ? -7.399 12.809 12.003 1.00 88.31 108 LYS A N 1
ATOM 868 C CA . LYS A 1 108 ? -7.180 14.193 12.414 1.00 88.31 108 LYS A CA 1
ATOM 869 C C . LYS A 1 108 ? -7.216 15.099 11.180 1.00 88.31 108 LYS A C 1
ATOM 871 O O . LYS A 1 108 ? -6.971 14.652 10.065 1.00 88.31 108 LYS A O 1
ATOM 876 N N . ALA A 1 109 ? -7.356 16.407 11.396 1.00 87.69 109 ALA A N 1
ATOM 877 C CA . ALA A 1 109 ? -7.323 17.411 10.325 1.00 87.69 109 ALA A CA 1
ATOM 878 C C . ALA A 1 109 ? -6.035 17.399 9.468 1.00 87.69 109 ALA A C 1
ATOM 880 O O . ALA A 1 109 ? -6.025 17.922 8.361 1.00 87.69 109 ALA A O 1
ATOM 881 N N . ASN A 1 110 ? -4.943 16.806 9.964 1.00 87.00 110 ASN A N 1
ATOM 882 C CA . ASN A 1 110 ? -3.690 16.628 9.224 1.00 87.00 110 ASN A CA 1
ATOM 883 C C . ASN A 1 110 ? -3.596 15.276 8.480 1.00 87.00 110 ASN A C 1
ATOM 885 O O . ASN A 1 110 ? -2.501 14.883 8.079 1.00 87.00 110 ASN A O 1
ATOM 889 N N . GLY A 1 111 ? -4.702 14.535 8.363 1.00 83.88 111 GLY A N 1
ATOM 890 C CA . GLY A 1 111 ? -4.780 13.237 7.684 1.00 83.88 111 GLY A CA 1
ATOM 891 C C . GLY A 1 111 ? -4.152 12.068 8.449 1.00 83.88 111 GLY A C 1
ATOM 892 O O . GLY A 1 111 ? -4.060 10.966 7.916 1.00 83.88 111 GLY A O 1
ATOM 893 N N . GLN A 1 112 ? -3.690 12.280 9.685 1.00 87.50 112 GLN A N 1
ATOM 894 C CA . GLN A 1 112 ? -3.136 11.210 10.518 1.00 87.50 112 GLN A CA 1
ATOM 895 C C . GLN A 1 112 ? -4.239 10.500 11.308 1.00 87.50 112 GLN A C 1
ATOM 897 O O . GLN A 1 112 ? -5.139 11.181 11.805 1.00 87.50 112 GLN A O 1
ATOM 902 N N . PRO A 1 113 ? -4.141 9.179 11.534 1.00 88.12 113 PRO A N 1
ATOM 903 C CA . PRO A 1 113 ? -5.072 8.480 12.409 1.00 88.12 113 PRO A CA 1
ATOM 904 C C . PRO A 1 113 ? -5.109 9.083 13.819 1.00 88.12 113 PRO A C 1
ATOM 906 O O . PRO A 1 113 ? -4.093 9.546 14.364 1.00 88.12 113 PRO A O 1
ATOM 909 N N . ILE A 1 114 ? -6.286 9.073 14.441 1.00 87.00 114 ILE A N 1
ATOM 910 C CA . ILE A 1 114 ? -6.403 9.357 15.872 1.00 87.00 114 ILE A CA 1
ATOM 911 C C . ILE A 1 114 ? -5.714 8.253 16.696 1.00 87.00 114 ILE A C 1
ATOM 913 O O . ILE A 1 114 ? -5.401 7.166 16.209 1.00 87.00 114 ILE A O 1
ATOM 917 N N . ARG A 1 115 ? -5.429 8.539 17.971 1.00 84.00 115 ARG A N 1
ATOM 918 C CA . ARG A 1 115 ? -4.790 7.563 18.868 1.00 84.00 115 ARG A CA 1
ATOM 919 C C . ARG A 1 115 ? -5.668 6.312 18.995 1.00 84.00 115 ARG A C 1
ATOM 921 O O . ARG A 1 115 ? -6.876 6.447 19.153 1.00 84.00 115 ARG A O 1
ATOM 928 N N . GLY A 1 116 ? -5.054 5.128 18.971 1.00 84.31 116 GLY A N 1
ATOM 929 C CA . GLY A 1 116 ? -5.768 3.851 18.997 1.00 84.31 116 GLY A CA 1
ATOM 930 C C . GLY A 1 116 ? -6.110 3.326 17.604 1.00 84.31 116 GLY A C 1
ATOM 931 O O . GLY A 1 116 ? -6.461 2.167 17.482 1.00 84.31 116 GLY A O 1
ATOM 932 N N . TRP A 1 117 ? -5.957 4.134 16.553 1.00 85.31 117 TRP A N 1
ATOM 933 C CA . TRP A 1 117 ? -6.287 3.760 15.174 1.00 85.31 117 TRP A CA 1
ATOM 934 C C . TRP A 1 117 ? -5.066 3.776 14.251 1.00 85.31 117 TRP A C 1
ATOM 936 O O . TRP A 1 117 ? -5.186 3.838 13.029 1.00 85.31 117 TRP A O 1
ATOM 946 N N . THR A 1 118 ? -3.861 3.730 14.825 1.00 83.75 118 THR A N 1
ATOM 947 C CA . THR A 1 118 ? -2.625 3.640 14.042 1.00 83.75 118 THR A CA 1
ATOM 948 C C . THR A 1 118 ? -2.363 2.203 13.589 1.00 83.75 118 THR A C 1
ATOM 950 O O . THR A 1 118 ? -2.789 1.246 14.236 1.00 83.75 118 THR A O 1
ATOM 953 N N . SER A 1 119 ? -1.567 2.024 12.530 1.00 78.69 119 SER A N 1
ATOM 954 C CA . SER A 1 119 ? -1.127 0.691 12.084 1.00 78.69 119 SER A CA 1
ATOM 955 C C . SER A 1 119 ? -0.446 -0.119 13.197 1.00 78.69 119 SER A C 1
ATOM 957 O O . SER A 1 119 ? -0.554 -1.343 13.221 1.00 78.69 119 SER A O 1
ATOM 959 N N . ARG A 1 120 ? 0.233 0.556 14.137 1.00 81.88 120 ARG A N 1
ATOM 960 C CA . ARG A 1 120 ? 0.862 -0.079 15.303 1.00 81.88 120 ARG A CA 1
ATOM 961 C C . ARG A 1 120 ? -0.172 -0.563 16.318 1.00 81.88 120 ARG A C 1
ATOM 963 O O . ARG A 1 120 ? -0.043 -1.680 16.806 1.00 81.88 120 ARG A O 1
ATOM 970 N N . ASP A 1 121 ? -1.187 0.247 16.618 1.00 84.62 121 ASP A N 1
ATOM 971 C CA . ASP A 1 121 ? -2.282 -0.152 17.515 1.00 84.62 121 ASP A CA 1
ATOM 972 C C . ASP A 1 121 ? -2.985 -1.407 16.978 1.00 84.62 121 ASP A C 1
ATOM 974 O O . ASP A 1 121 ? -3.218 -2.365 17.711 1.00 84.62 121 ASP A O 1
ATOM 978 N N . PHE A 1 122 ? -3.178 -1.462 15.661 1.00 80.75 122 PHE A N 1
ATOM 979 C CA . PHE A 1 122 ? -3.720 -2.623 14.962 1.00 80.75 122 PHE A CA 1
ATOM 980 C C . PHE A 1 122 ? -2.887 -3.892 15.071 1.00 80.75 122 PHE A C 1
ATOM 982 O O . PHE A 1 122 ? -3.444 -4.972 15.248 1.00 80.75 122 PHE A O 1
ATOM 989 N N . GLN A 1 123 ? -1.564 -3.779 14.951 1.00 83.06 123 GLN A N 1
ATOM 990 C CA . GLN A 1 123 ? -0.666 -4.918 15.152 1.00 83.06 123 GLN A CA 1
ATOM 991 C C . GLN A 1 123 ? -0.796 -5.483 16.564 1.00 83.06 123 GLN A C 1
ATOM 993 O O . GLN A 1 123 ? -0.863 -6.699 16.723 1.00 83.06 123 GLN A O 1
ATOM 998 N N . MET A 1 124 ? -0.893 -4.614 17.573 1.00 84.38 124 MET A N 1
ATOM 999 C CA . MET A 1 124 ? -1.081 -5.051 18.957 1.00 84.38 124 MET A CA 1
ATOM 1000 C C . MET A 1 124 ? -2.445 -5.720 19.164 1.00 84.38 124 MET A C 1
ATOM 1002 O O . MET A 1 124 ? -2.521 -6.749 19.829 1.00 84.38 124 MET A O 1
ATOM 1006 N N . TRP A 1 125 ? -3.515 -5.174 18.579 1.00 83.62 125 TRP A N 1
ATOM 1007 C CA . TRP A 1 125 ? -4.854 -5.762 18.664 1.00 83.62 125 TRP A CA 1
ATOM 1008 C C . TRP A 1 125 ? -4.956 -7.131 17.982 1.00 83.62 125 TRP A C 1
ATOM 1010 O O . TRP A 1 125 ? -5.506 -8.064 18.565 1.00 83.62 125 TRP A O 1
ATOM 1020 N N . ASP A 1 126 ? -4.401 -7.272 16.776 1.00 83.50 126 ASP A N 1
ATOM 1021 C CA . ASP A 1 126 ? -4.385 -8.541 16.036 1.00 83.50 126 ASP A CA 1
ATOM 1022 C C . ASP A 1 126 ? -3.568 -9.612 16.768 1.00 83.50 126 ASP A C 1
ATOM 1024 O O . ASP A 1 126 ? -3.989 -10.766 16.848 1.00 83.50 126 ASP A O 1
ATOM 1028 N N . GLN A 1 127 ? -2.435 -9.223 17.363 1.00 83.25 127 GLN A N 1
ATOM 1029 C CA . GLN A 1 127 ? -1.631 -10.120 18.184 1.00 83.25 127 GLN A CA 1
ATOM 1030 C C . GLN A 1 127 ? -2.399 -10.597 19.424 1.00 83.25 127 GLN A C 1
ATOM 1032 O O . GLN A 1 127 ? -2.496 -11.802 19.637 1.00 83.25 127 GLN A O 1
ATOM 1037 N N . ALA A 1 128 ? -2.980 -9.677 20.201 1.00 82.50 128 ALA A N 1
ATOM 1038 C CA . ALA A 1 128 ? -3.716 -10.022 21.418 1.00 82.50 128 ALA A CA 1
ATOM 1039 C C . ALA A 1 128 ? -4.885 -10.980 21.131 1.00 82.50 128 ALA A C 1
ATOM 1041 O O . ALA A 1 128 ? -5.086 -11.952 21.850 1.00 82.50 128 ALA A O 1
ATOM 1042 N N . ARG A 1 129 ? -5.613 -10.772 20.025 1.00 79.31 129 ARG A N 1
ATOM 1043 C CA . ARG A 1 129 ? -6.700 -11.679 19.632 1.00 79.31 129 ARG A CA 1
ATOM 1044 C C . ARG A 1 129 ? -6.233 -13.078 19.265 1.00 79.31 129 ARG A C 1
ATOM 1046 O O . ARG A 1 129 ? -6.900 -14.042 19.607 1.00 79.31 129 ARG A O 1
ATOM 1053 N N . ARG A 1 130 ? -5.103 -13.199 18.569 1.00 78.44 130 ARG A N 1
ATOM 1054 C CA . ARG A 1 130 ? -4.530 -14.510 18.231 1.00 78.44 130 ARG A CA 1
ATOM 1055 C C . ARG A 1 130 ? -4.068 -15.268 19.472 1.00 78.44 130 ARG A C 1
ATOM 1057 O O . ARG A 1 130 ? -4.126 -16.492 19.485 1.00 78.44 130 ARG A O 1
ATOM 1064 N N . GLU A 1 131 ? -3.599 -14.547 20.486 1.00 80.62 131 GLU A N 1
ATOM 1065 C CA . GLU A 1 131 ? -3.237 -15.119 21.785 1.00 80.62 131 GLU A CA 1
ATOM 1066 C C . GLU A 1 131 ? -4.481 -15.592 22.560 1.00 80.62 131 GLU A C 1
ATOM 1068 O O . GLU A 1 131 ? -4.433 -16.663 23.163 1.00 80.62 131 GLU A O 1
ATOM 1073 N N . ASP A 1 132 ? -5.597 -14.857 22.485 1.00 76.44 132 ASP A N 1
ATOM 1074 C CA . ASP A 1 132 ? -6.880 -15.251 23.089 1.00 76.44 132 ASP A CA 1
ATOM 1075 C C . ASP A 1 132 ? -7.555 -16.428 22.352 1.00 76.44 132 ASP A C 1
ATOM 1077 O O . ASP A 1 132 ? -8.047 -17.345 23.004 1.00 76.44 132 ASP A O 1
ATOM 1081 N N . ASP A 1 133 ? -7.546 -16.444 21.012 1.00 71.00 133 ASP A N 1
ATOM 1082 C CA . ASP A 1 133 ? -8.138 -17.518 20.189 1.00 71.00 133 ASP A CA 1
ATOM 1083 C C . ASP A 1 133 ? -7.339 -18.840 20.269 1.00 71.00 133 ASP A C 1
ATOM 1085 O O . ASP A 1 133 ? -7.839 -19.906 19.908 1.00 71.00 133 ASP A O 1
ATOM 1089 N N . GLY A 1 134 ? -6.078 -18.779 20.711 1.00 61.06 134 GLY A N 1
ATOM 1090 C CA . GLY A 1 134 ? -5.194 -19.934 20.887 1.00 61.06 134 GLY A CA 1
ATOM 1091 C C . GLY A 1 134 ? -5.245 -20.582 22.277 1.00 61.06 134 GLY A C 1
ATOM 1092 O O . GLY A 1 134 ? -4.437 -21.479 22.538 1.00 61.06 134 GLY A O 1
ATOM 1093 N N . ARG A 1 135 ? -6.132 -20.121 23.166 1.00 49.28 135 ARG A N 1
ATOM 1094 C CA . ARG A 1 135 ? -6.244 -20.549 24.569 1.00 49.28 135 ARG A CA 1
ATOM 1095 C C . ARG A 1 135 ? -7.517 -21.346 24.836 1.00 49.28 135 ARG A C 1
ATOM 1097 O O . ARG A 1 135 ? -7.430 -22.266 25.681 1.00 49.28 135 ARG A O 1
#

Solvent-accessible surface area (backbone atoms only — not comparable to full-atom values): 8301 Å² total; per-residue (Å²): 140,89,82,88,83,76,84,83,85,72,79,68,77,85,60,81,80,65,52,67,88,69,64,50,79,86,74,50,60,66,69,78,37,70,88,29,37,62,77,50,44,43,60,73,46,67,96,63,81,47,67,87,36,52,69,41,22,34,52,26,66,73,34,50,34,72,52,50,52,52,42,47,75,76,66,54,84,85,70,66,45,94,53,25,52,60,50,50,28,50,53,54,50,51,53,53,51,50,52,59,31,50,81,47,68,41,40,42,99,86,71,43,57,39,92,81,61,38,76,66,44,45,48,53,52,53,49,52,49,54,59,60,77,72,108

pLDDT: mean 83.19, std 16.85, range [36.31, 97.88]

Radius of gyration: 20.35 Å; Cα contacts (8 Å, |Δi|>4): 103; chains: 1; bounding box: 57×38×53 Å

Organism: NCBI:txid686429

Foldseek 3Di:
DDDDDDDDPDPPPPPVLDALVRDDLVNDPPCLQPVNLVVRLLVPQDPDQDLVDQLSCCLFQVDGSVVVVVCVVVPHDGGGDPCSSVVNSVVVSVVVLLVVCVVNVQADPVSHGDPCSDPVNSNVVSVVVVVVVVD

Sequence (135 aa):
MARRIGARPSKVPEADAKAPHELTFADVPEEFRPSSFRDVWLAVVPLHVDETNEQHCSLAYGLSCDEVERERAVGHRLRADAHWRARLASETREVEFRAWLDERGLLKANGQPIRGWTSRDFQMWDQARREDDGR

Secondary structure (DSSP, 8-state):
-------------------TTT--GGGS-GGGSGGGIIIIIHHHS-SS--TT-HHHHHHHHSS-HHHHHHHHHTT--PPPPTTHHHHHHHHHHHHHHHHHHHTTT-B-TTSPBPTT-SHHHHHHHHHHHHHHHT-

Mean predicted aligned error: 9.4 Å

Nearest PDB structures (foldseek):
  4kud-assembly1_A  TM=2.837E-01  e=8.077E+00  Saccharomyces cerevisiae S288C